Protein AF-A0A8J7YX61-F1 (afdb_monomer)

Structure (mmCIF, N/CA/C/O backbone):
data_AF-A0A8J7YX61-F1
#
_entry.id   AF-A0A8J7YX61-F1
#
loop_
_atom_site.group_PDB
_atom_site.id
_atom_site.type_symbol
_atom_site.label_atom_id
_atom_site.label_alt_id
_atom_site.label_comp_id
_atom_site.label_asym_id
_atom_site.label_entity_id
_atom_site.label_seq_id
_atom_site.pdbx_PDB_ins_code
_atom_site.Cartn_x
_atom_site.Cartn_y
_atom_site.Cartn_z
_atom_site.occupancy
_atom_site.B_iso_or_equiv
_atom_site.auth_seq_id
_atom_site.auth_comp_id
_atom_site.auth_asym_id
_atom_site.auth_atom_id
_atom_site.pdbx_PDB_model_num
ATOM 1 N N . MET A 1 1 ? -11.771 -13.431 12.831 1.00 38.75 1 MET A N 1
ATOM 2 C CA . MET A 1 1 ? -12.185 -12.014 12.761 1.00 38.75 1 MET A CA 1
ATOM 3 C C . MET A 1 1 ? -11.532 -11.470 11.496 1.00 38.75 1 MET A C 1
ATOM 5 O O . MET A 1 1 ? -10.338 -11.240 11.528 1.00 38.75 1 MET A O 1
ATOM 9 N N . THR A 1 2 ? -12.077 -11.836 10.330 1.00 43.28 2 THR A N 1
ATOM 10 C CA . THR A 1 2 ? -13.090 -11.150 9.476 1.00 43.28 2 THR A CA 1
ATOM 11 C C . THR A 1 2 ? -12.374 -10.394 8.355 1.00 43.28 2 THR A C 1
ATOM 13 O O . THR A 1 2 ? -11.949 -9.264 8.548 1.00 43.28 2 THR A O 1
ATOM 16 N N . GLN A 1 3 ? -12.189 -11.056 7.207 1.00 51.66 3 GLN A N 1
ATOM 17 C CA . GLN A 1 3 ? -11.600 -10.458 5.999 1.00 51.66 3 GLN A CA 1
ATOM 18 C C . GLN A 1 3 ? -12.471 -9.304 5.455 1.00 51.66 3 GLN A C 1
ATOM 20 O O . GLN A 1 3 ? -11.928 -8.346 4.919 1.00 51.66 3 GLN A O 1
ATOM 25 N N . ASP A 1 4 ? -13.779 -9.314 5.744 1.00 57.06 4 ASP A N 1
ATOM 26 C CA . ASP A 1 4 ? -14.778 -8.325 5.298 1.00 57.06 4 ASP A CA 1
ATOM 27 C C . ASP A 1 4 ? -14.536 -6.874 5.763 1.00 57.06 4 ASP A C 1
ATOM 29 O O . ASP A 1 4 ? -15.188 -5.941 5.291 1.00 57.06 4 ASP A O 1
ATOM 33 N N . THR A 1 5 ? -13.639 -6.650 6.730 1.00 72.56 5 THR A N 1
ATOM 34 C CA . THR A 1 5 ? -13.295 -5.287 7.164 1.00 72.56 5 THR A CA 1
ATOM 35 C C . THR A 1 5 ? -12.290 -4.607 6.240 1.00 72.56 5 THR A C 1
ATOM 37 O O . THR A 1 5 ? -12.334 -3.387 6.133 1.00 72.56 5 THR A O 1
ATOM 40 N N . LEU A 1 6 ? -11.417 -5.347 5.546 1.00 82.44 6 LEU A N 1
ATOM 41 C CA . LEU A 1 6 ? -10.383 -4.741 4.690 1.00 82.44 6 LEU A CA 1
ATOM 42 C C . LEU A 1 6 ? -10.971 -4.116 3.419 1.00 82.44 6 LEU A C 1
ATOM 44 O O . LEU A 1 6 ? -10.475 -3.084 2.971 1.00 82.44 6 LEU A O 1
ATOM 48 N N . ASP A 1 7 ? -12.067 -4.683 2.909 1.00 82.81 7 ASP A N 1
ATOM 49 C CA . ASP A 1 7 ? -12.815 -4.166 1.753 1.00 82.81 7 ASP A CA 1
ATOM 50 C C . ASP A 1 7 ? -13.475 -2.804 2.026 1.00 82.81 7 ASP A C 1
ATOM 52 O O . ASP A 1 7 ? -13.874 -2.099 1.105 1.00 82.81 7 ASP A O 1
ATOM 56 N N . GLN A 1 8 ? -13.617 -2.417 3.297 1.00 85.44 8 GLN A N 1
ATOM 57 C CA . GLN A 1 8 ? -14.219 -1.141 3.701 1.00 85.44 8 GLN A CA 1
ATOM 58 C C . GLN A 1 8 ? -13.188 -0.124 4.197 1.00 85.44 8 GLN A C 1
ATOM 60 O O . GLN A 1 8 ? -13.523 1.042 4.412 1.00 85.44 8 GLN A O 1
ATOM 65 N N . ILE A 1 9 ? -11.940 -0.548 4.399 1.00 89.88 9 ILE A N 1
ATOM 66 C CA . ILE A 1 9 ? -10.875 0.324 4.885 1.00 89.88 9 ILE A CA 1
ATOM 67 C C . ILE A 1 9 ? -10.182 0.947 3.680 1.00 89.88 9 ILE A C 1
ATOM 69 O O . ILE A 1 9 ? -9.563 0.253 2.878 1.00 89.88 9 ILE A O 1
ATOM 73 N N . SER A 1 10 ? -10.272 2.269 3.563 1.00 91.38 10 SER A N 1
ATOM 74 C CA . SER A 1 10 ? -9.621 3.010 2.484 1.00 91.38 10 SER A CA 1
ATOM 75 C C . SER A 1 10 ? -8.102 3.022 2.634 1.00 91.38 10 SER A C 1
ATOM 77 O O . SER A 1 10 ? -7.589 3.191 3.737 1.00 91.38 10 SER A O 1
ATOM 79 N N . VAL A 1 11 ? -7.366 3.013 1.520 1.00 91.56 11 VAL A N 1
ATOM 80 C CA . VAL A 1 11 ? -5.898 3.202 1.531 1.00 91.56 11 VAL A CA 1
ATOM 81 C C . VAL A 1 11 ? -5.468 4.554 2.112 1.00 91.56 11 VAL A C 1
ATOM 83 O O . VAL A 1 11 ? -4.328 4.721 2.527 1.00 91.56 11 VAL A O 1
ATOM 86 N N . GLU A 1 12 ? -6.382 5.521 2.204 1.00 91.25 12 GLU A N 1
ATOM 87 C CA . GLU A 1 12 ? -6.152 6.801 2.886 1.00 91.25 12 GLU A CA 1
ATOM 88 C C . GLU A 1 12 ? -5.825 6.633 4.372 1.00 91.25 12 GLU A C 1
ATOM 90 O O . GLU A 1 12 ? -5.072 7.431 4.927 1.00 91.25 12 GLU A O 1
ATOM 95 N N . THR A 1 13 ? -6.311 5.568 5.021 1.00 90.50 13 THR A N 1
ATOM 96 C CA . THR A 1 13 ? -5.988 5.312 6.428 1.00 90.50 13 THR A CA 1
ATOM 97 C C . THR A 1 13 ? -4.524 4.949 6.628 1.00 90.50 13 THR A C 1
ATOM 99 O O . THR A 1 13 ? -4.071 4.991 7.768 1.00 90.50 13 THR A O 1
ATOM 102 N N . LEU A 1 14 ? -3.782 4.612 5.563 1.00 89.31 14 LEU A N 1
ATOM 103 C CA . LEU A 1 14 ? -2.338 4.375 5.599 1.00 89.31 14 LEU A CA 1
ATOM 104 C C . LEU A 1 14 ? -1.536 5.658 5.842 1.00 89.31 14 LEU A C 1
ATOM 106 O O . LEU A 1 14 ? -0.433 5.563 6.362 1.00 89.31 14 LEU A O 1
ATOM 110 N N . ASP A 1 15 ? -2.135 6.845 5.668 1.00 89.94 15 ASP A N 1
ATOM 111 C CA . ASP A 1 15 ? -1.468 8.155 5.818 1.00 89.94 15 ASP A CA 1
ATOM 112 C C . ASP A 1 15 ? -0.195 8.253 4.957 1.00 89.94 15 ASP A C 1
ATOM 114 O O . ASP A 1 15 ? 0.878 8.649 5.403 1.00 89.94 15 ASP A O 1
ATOM 118 N N . LEU A 1 16 ? -0.339 7.806 3.706 1.00 90.94 16 LEU A N 1
ATOM 119 C CA . LEU A 1 16 ? 0.702 7.827 2.685 1.00 90.94 16 LEU A CA 1
ATOM 120 C C . LEU A 1 16 ? 0.925 9.245 2.155 1.00 90.94 16 LEU A C 1
ATOM 122 O O . LEU A 1 16 ? 0.023 10.089 2.152 1.00 90.94 16 LEU A O 1
ATOM 126 N N . SER A 1 17 ? 2.097 9.474 1.574 1.00 91.50 17 SER A N 1
ATOM 127 C CA . SER A 1 17 ? 2.386 10.670 0.802 1.00 91.50 17 SER A CA 1
ATOM 128 C C . SER A 1 17 ? 1.371 10.864 -0.330 1.00 91.50 17 SER A C 1
ATOM 130 O O . SER A 1 17 ? 0.844 9.917 -0.919 1.00 91.50 17 SER A O 1
ATOM 132 N N . MET A 1 18 ? 1.127 12.124 -0.711 1.00 89.75 18 MET A N 1
ATOM 133 C CA . MET A 1 18 ? 0.260 12.447 -1.857 1.00 89.75 18 MET A CA 1
ATOM 134 C C . MET A 1 18 ? 0.689 11.738 -3.151 1.00 89.75 18 MET A C 1
ATOM 136 O O . MET A 1 18 ? -0.149 11.508 -4.023 1.00 89.75 18 MET A O 1
ATOM 140 N N . LYS A 1 19 ? 1.982 11.410 -3.289 1.00 89.31 19 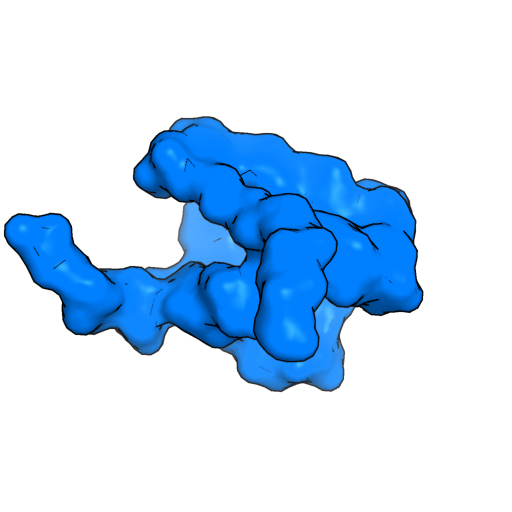LYS A N 1
ATOM 141 C CA . LYS A 1 19 ? 2.511 10.672 -4.437 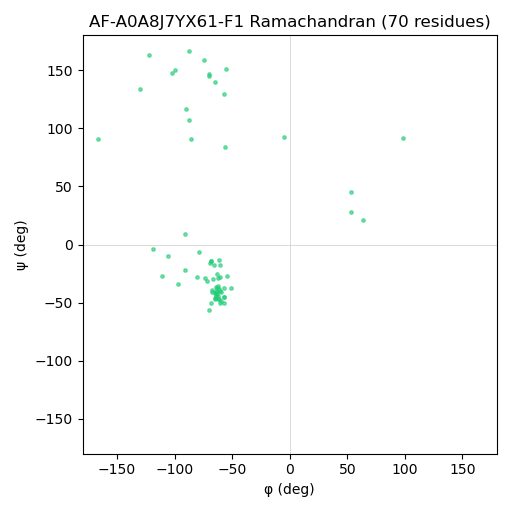1.00 89.31 19 LYS A CA 1
ATOM 142 C C . LYS A 1 19 ? 2.040 9.224 -4.413 1.00 89.31 19 LYS A C 1
ATOM 144 O O . LYS A 1 19 ? 1.353 8.826 -5.350 1.00 89.31 19 LYS A O 1
ATOM 149 N N . ALA A 1 20 ? 2.311 8.502 -3.327 1.00 90.69 20 ALA A N 1
ATOM 150 C CA . ALA A 1 20 ? 1.899 7.114 -3.156 1.00 90.69 20 ALA A CA 1
ATOM 151 C C . ALA A 1 20 ? 0.372 6.969 -3.224 1.00 90.69 20 ALA A C 1
ATOM 153 O O . ALA A 1 20 ? -0.144 6.202 -4.037 1.00 90.69 20 ALA A O 1
ATOM 154 N N . LEU A 1 21 ? -0.370 7.799 -2.481 1.00 91.00 21 LEU A N 1
ATOM 155 C CA . LEU A 1 21 ? -1.834 7.809 -2.522 1.00 91.00 21 LEU A CA 1
ATOM 156 C C . LEU A 1 21 ? -2.368 8.120 -3.931 1.00 91.00 21 LEU A C 1
ATOM 158 O O . LEU A 1 21 ? -3.336 7.516 -4.393 1.00 91.00 21 LEU A O 1
ATOM 162 N N . GLY A 1 22 ? -1.739 9.068 -4.629 1.00 89.69 22 GLY A N 1
ATOM 163 C CA . GLY A 1 22 ? -2.085 9.413 -6.002 1.00 89.69 22 GLY A CA 1
ATOM 164 C C . GLY A 1 22 ? -1.834 8.259 -6.973 1.00 89.69 22 GLY A C 1
ATOM 165 O O . GLY A 1 22 ? -2.666 8.022 -7.846 1.00 89.69 22 GLY A O 1
ATOM 166 N N . SER A 1 23 ? -0.714 7.547 -6.831 1.00 90.00 23 SER A N 1
ATOM 167 C CA . SER A 1 23 ? -0.365 6.373 -7.641 1.00 90.00 23 SER A CA 1
ATOM 168 C C . SER A 1 23 ? -1.356 5.224 -7.422 1.00 90.00 23 SER A C 1
ATOM 170 O O . SER A 1 23 ? -1.871 4.676 -8.399 1.00 90.00 23 SER A O 1
ATOM 172 N N . LEU A 1 24 ? -1.745 4.955 -6.171 1.00 91.19 24 LEU A N 1
ATOM 173 C CA . LEU A 1 24 ? -2.792 3.982 -5.832 1.00 91.19 24 LEU A CA 1
ATOM 174 C C . LEU A 1 24 ? -4.146 4.352 -6.462 1.00 91.19 24 LEU A C 1
ATOM 176 O O . LEU A 1 24 ? -4.733 3.554 -7.194 1.00 91.19 24 LEU A O 1
ATOM 180 N N . LYS A 1 25 ? -4.602 5.601 -6.289 1.00 90.00 25 LYS A N 1
ATOM 181 C CA . LYS A 1 25 ? -5.882 6.079 -6.847 1.00 90.00 25 LYS A CA 1
ATOM 182 C C . LYS A 1 25 ? -5.932 6.032 -8.375 1.00 90.00 25 LYS A C 1
ATOM 184 O O . LYS A 1 25 ? -6.974 5.704 -8.940 1.00 90.00 25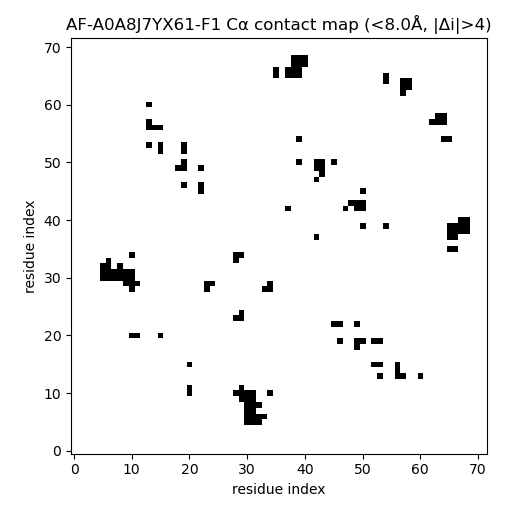 LYS A O 1
ATOM 189 N N . ARG A 1 26 ? -4.826 6.347 -9.064 1.00 89.38 26 ARG A N 1
ATOM 190 C CA . ARG A 1 26 ? -4.746 6.230 -10.537 1.00 89.38 26 ARG A CA 1
ATOM 191 C C . ARG A 1 26 ? -4.919 4.785 -11.007 1.00 89.38 26 ARG A C 1
ATOM 193 O O . ARG A 1 26 ? -5.453 4.570 -12.089 1.00 89.38 26 ARG A O 1
ATOM 200 N N . SER A 1 27 ? -4.538 3.832 -10.166 1.00 88.88 27 SER A N 1
ATOM 201 C CA . SER A 1 27 ? -4.606 2.392 -10.425 1.00 88.88 27 SER A CA 1
ATOM 202 C C . SER A 1 27 ? -5.922 1.760 -9.968 1.00 88.88 27 SER A C 1
ATOM 204 O O . SER A 1 27 ? -6.042 0.544 -9.987 1.00 88.88 27 SER A O 1
ATOM 206 N N . GLN A 1 28 ? -6.910 2.581 -9.581 1.00 90.38 28 GLN A N 1
ATOM 207 C CA . GLN A 1 28 ? -8.201 2.152 -9.022 1.00 90.38 28 GLN A CA 1
ATOM 208 C C . GLN A 1 28 ? -8.088 1.418 -7.674 1.00 90.38 28 GLN A C 1
ATOM 210 O O . GLN A 1 28 ? -9.016 0.725 -7.272 1.00 90.38 28 GLN A O 1
ATOM 215 N N . ILE A 1 29 ? -6.981 1.604 -6.948 1.00 92.00 29 ILE A N 1
ATOM 216 C CA . ILE A 1 29 ? -6.801 1.052 -5.605 1.00 92.00 29 ILE A CA 1
ATOM 217 C C . ILE A 1 29 ? -7.379 2.055 -4.610 1.00 92.00 29 ILE A C 1
ATOM 219 O O . ILE A 1 29 ? -6.806 3.126 -4.374 1.00 92.00 29 ILE A O 1
ATOM 223 N N . HIS A 1 30 ? -8.530 1.716 -4.037 1.00 91.94 30 HIS A N 1
ATOM 224 C CA . HIS A 1 30 ? -9.226 2.574 -3.082 1.00 91.94 30 HIS A CA 1
ATOM 225 C C . HIS A 1 30 ? -9.212 1.996 -1.670 1.00 91.94 30 HIS A C 1
ATOM 227 O O . HIS A 1 30 ? -9.220 2.770 -0.710 1.00 91.94 30 HIS A O 1
ATOM 233 N N . THR A 1 31 ? -9.122 0.673 -1.537 1.00 92.75 31 THR A N 1
ATOM 234 C CA . THR A 1 31 ? -9.219 -0.049 -0.263 1.00 92.75 31 THR A CA 1
ATOM 235 C C . THR A 1 31 ? -7.980 -0.896 0.030 1.00 92.75 31 THR A C 1
ATOM 237 O O . THR A 1 31 ? -7.173 -1.177 -0.857 1.00 92.75 31 THR A O 1
ATOM 240 N N . ILE A 1 32 ? -7.802 -1.303 1.291 1.00 91.19 32 ILE A N 1
ATOM 241 C CA . ILE A 1 32 ? -6.717 -2.215 1.680 1.00 91.19 32 ILE A CA 1
ATOM 242 C C . ILE A 1 32 ? -6.882 -3.566 0.983 1.00 91.19 32 ILE A C 1
ATOM 244 O O . ILE A 1 32 ? -5.887 -4.155 0.581 1.00 91.19 32 ILE A O 1
ATOM 248 N N . ALA A 1 33 ? -8.113 -4.039 0.783 1.00 90.19 33 ALA A N 1
ATOM 249 C CA . ALA A 1 33 ? -8.351 -5.260 0.022 1.00 90.19 33 ALA A CA 1
ATOM 250 C C . ALA A 1 33 ? -7.910 -5.142 -1.442 1.00 90.19 33 ALA A C 1
ATOM 252 O O . ALA A 1 33 ? -7.250 -6.052 -1.940 1.00 90.19 33 ALA A O 1
ATOM 253 N N . ASP A 1 34 ? -8.187 -4.006 -2.100 1.00 91.12 34 ASP A N 1
ATOM 254 C CA . ASP A 1 34 ? -7.670 -3.745 -3.449 1.00 91.12 34 ASP A CA 1
ATOM 255 C C . ASP A 1 34 ? -6.146 -3.834 -3.458 1.00 91.12 34 ASP A C 1
ATOM 257 O O . ASP A 1 34 ? -5.584 -4.492 -4.324 1.00 91.12 34 ASP A O 1
ATOM 261 N N . LEU A 1 35 ? -5.488 -3.220 -2.468 1.00 90.88 35 LEU A N 1
ATOM 262 C CA . LEU A 1 35 ? -4.033 -3.231 -2.336 1.00 90.88 35 LEU A CA 1
ATOM 263 C C . LEU A 1 35 ? -3.480 -4.648 -2.107 1.00 90.88 35 LEU A C 1
ATOM 265 O O . LEU A 1 35 ? -2.443 -4.987 -2.663 1.00 90.88 35 LEU A O 1
ATOM 269 N N . MET A 1 36 ? -4.180 -5.490 -1.341 1.00 89.56 36 MET A N 1
ATOM 270 C CA . MET A 1 36 ? -3.795 -6.886 -1.087 1.00 89.56 36 MET A CA 1
ATOM 271 C C . MET A 1 36 ? -3.894 -7.788 -2.327 1.00 89.56 36 MET A C 1
ATOM 273 O O . MET A 1 36 ? -3.340 -8.886 -2.309 1.00 89.56 36 MET A O 1
ATOM 277 N N . ASN A 1 37 ? -4.560 -7.342 -3.399 1.00 89.12 37 ASN A N 1
ATOM 278 C CA . ASN A 1 37 ? -4.549 -8.036 -4.691 1.00 89.12 37 ASN A CA 1
ATOM 279 C C . ASN A 1 37 ? -3.263 -7.780 -5.497 1.00 89.12 37 ASN A C 1
ATOM 281 O O . ASN A 1 37 ? -3.085 -8.394 -6.546 1.00 89.12 37 ASN A O 1
ATOM 285 N N . TYR A 1 38 ? -2.389 -6.883 -5.031 1.00 90.50 38 TYR A N 1
ATOM 286 C CA . TYR A 1 38 ? -1.107 -6.579 -5.659 1.00 90.50 38 TYR A CA 1
ATOM 287 C C . TYR A 1 38 ? 0.032 -7.257 -4.908 1.00 90.50 38 TYR A C 1
ATOM 289 O O . TYR A 1 38 ? 0.020 -7.392 -3.681 1.00 90.50 38 TYR A O 1
ATOM 297 N N . THR A 1 39 ? 1.057 -7.640 -5.656 1.00 90.56 39 THR A N 1
ATOM 298 C CA . THR A 1 39 ? 2.320 -8.100 -5.088 1.00 90.56 39 THR A CA 1
ATOM 299 C C . THR A 1 39 ? 3.264 -6.927 -4.829 1.00 90.56 39 THR A C 1
ATOM 301 O O . THR A 1 39 ? 3.076 -5.811 -5.324 1.00 90.56 39 THR A O 1
ATOM 304 N N . GLN A 1 40 ? 4.322 -7.179 -4.057 1.00 90.19 40 GLN A N 1
ATOM 305 C CA . GLN A 1 40 ? 5.404 -6.201 -3.888 1.00 90.19 40 GLN A CA 1
ATOM 306 C C . GLN A 1 40 ? 6.023 -5.806 -5.239 1.00 90.19 40 GLN A C 1
ATOM 308 O O . GLN A 1 40 ? 6.319 -4.637 -5.462 1.00 90.19 40 GLN A O 1
ATOM 313 N N . GLU A 1 41 ? 6.148 -6.763 -6.162 1.00 89.56 41 GLU A N 1
ATOM 314 C CA . GLU A 1 41 ? 6.679 -6.522 -7.504 1.00 89.56 41 GLU A CA 1
ATOM 315 C C . GLU A 1 41 ? 5.738 -5.642 -8.336 1.00 89.56 41 GLU A C 1
ATOM 317 O O . GLU A 1 41 ? 6.195 -4.706 -8.988 1.00 89.56 41 GLU A O 1
ATOM 322 N N . ASP A 1 42 ? 4.421 -5.863 -8.258 1.00 90.12 42 ASP A N 1
ATOM 323 C CA . ASP A 1 42 ? 3.455 -5.014 -8.963 1.00 90.12 42 ASP A CA 1
ATOM 324 C C . ASP A 1 42 ? 3.541 -3.557 -8.500 1.00 90.12 42 ASP A C 1
ATOM 326 O O . ASP A 1 42 ? 3.475 -2.639 -9.320 1.00 90.12 42 ASP A O 1
ATOM 330 N N . LEU A 1 43 ? 3.729 -3.330 -7.196 1.00 89.56 43 LEU A N 1
ATOM 331 C CA . LEU A 1 43 ? 3.955 -1.989 -6.660 1.00 89.56 43 LEU A CA 1
ATOM 332 C C . LEU A 1 43 ? 5.268 -1.385 -7.159 1.00 89.56 43 LEU A C 1
ATOM 334 O O . LEU A 1 43 ? 5.288 -0.205 -7.509 1.00 89.56 43 LEU A O 1
ATOM 338 N N . GLU A 1 44 ? 6.347 -2.166 -7.219 1.00 89.44 44 GLU A N 1
ATOM 339 C CA . GLU A 1 44 ? 7.630 -1.698 -7.754 1.00 89.44 44 GLU A CA 1
ATOM 340 C C . GLU A 1 44 ? 7.547 -1.334 -9.243 1.00 89.44 44 GLU A C 1
ATOM 342 O O . GLU A 1 44 ? 8.161 -0.353 -9.673 1.00 89.44 44 GLU A O 1
ATOM 347 N N . ILE A 1 45 ? 6.765 -2.087 -10.025 1.00 87.69 45 ILE A N 1
ATOM 348 C CA . ILE A 1 45 ? 6.487 -1.799 -11.439 1.00 87.69 45 ILE A CA 1
ATOM 349 C C . ILE A 1 45 ? 5.656 -0.521 -11.572 1.00 87.69 45 ILE A C 1
ATOM 351 O O . ILE A 1 45 ? 5.885 0.275 -12.487 1.00 87.69 45 ILE A O 1
ATOM 355 N N . LEU A 1 46 ? 4.690 -0.323 -10.672 1.00 85.06 46 LEU A N 1
ATOM 356 C CA . LEU A 1 46 ? 3.809 0.836 -10.690 1.00 85.06 46 LEU A CA 1
ATOM 357 C C . LEU A 1 46 ? 4.566 2.121 -10.359 1.00 85.06 46 LEU A C 1
ATOM 359 O O . LEU A 1 46 ? 4.435 3.129 -11.057 1.00 85.06 46 LEU A O 1
ATOM 363 N N . ASP A 1 47 ? 5.317 2.081 -9.261 1.00 85.06 47 ASP A N 1
ATOM 364 C CA . ASP A 1 47 ? 6.055 3.211 -8.724 1.00 85.06 47 ASP A CA 1
ATOM 365 C C . ASP A 1 47 ? 7.058 2.723 -7.667 1.00 85.06 47 ASP A C 1
ATOM 367 O O . ASP A 1 47 ? 6.749 2.638 -6.477 1.00 85.06 47 ASP A O 1
ATOM 371 N N . LYS A 1 48 ? 8.280 2.413 -8.110 1.00 85.75 48 LYS A N 1
ATOM 372 C CA . LYS A 1 48 ? 9.370 1.934 -7.248 1.00 85.75 48 LYS A CA 1
ATOM 373 C C . LYS A 1 48 ? 9.612 2.810 -6.015 1.00 85.75 48 LYS A C 1
ATOM 375 O O . LYS A 1 48 ? 9.899 2.275 -4.949 1.00 85.75 48 LYS A O 1
ATOM 380 N N . ASP A 1 49 ? 9.486 4.130 -6.150 1.00 85.75 49 ASP A N 1
ATOM 381 C CA . ASP A 1 49 ? 9.725 5.062 -5.042 1.00 85.75 49 ASP A CA 1
ATOM 382 C C . ASP A 1 49 ? 8.586 5.022 -4.009 1.00 85.75 49 ASP A C 1
ATOM 384 O O . ASP A 1 49 ? 8.813 5.272 -2.827 1.00 85.75 49 ASP A O 1
ATOM 388 N N . CYS A 1 50 ? 7.362 4.698 -4.438 1.00 88.44 50 CYS A N 1
ATOM 389 C CA . CYS A 1 50 ? 6.202 4.592 -3.550 1.00 88.44 50 CYS A CA 1
ATOM 390 C C . CYS A 1 50 ? 5.991 3.173 -2.996 1.00 88.44 50 CYS A C 1
ATOM 392 O O . CYS A 1 50 ? 5.331 3.026 -1.969 1.00 88.44 50 CYS A O 1
ATOM 394 N N . ALA A 1 51 ? 6.522 2.135 -3.649 1.00 90.31 51 ALA A N 1
ATOM 395 C CA . ALA A 1 51 ? 6.315 0.737 -3.270 1.00 90.31 51 ALA A CA 1
ATOM 396 C C . ALA A 1 51 ? 6.744 0.453 -1.823 1.00 90.31 51 ALA A C 1
ATOM 398 O O . ALA A 1 51 ? 5.959 -0.069 -1.031 1.00 90.31 51 ALA A O 1
ATOM 399 N N . GLU A 1 52 ? 7.959 0.868 -1.457 1.00 90.62 52 GLU A N 1
ATOM 400 C CA . GLU A 1 52 ? 8.486 0.700 -0.100 1.00 90.62 52 GLU A CA 1
ATOM 401 C C . GLU A 1 52 ? 7.640 1.459 0.931 1.00 90.62 52 GLU A C 1
ATOM 403 O O . GLU A 1 52 ? 7.273 0.899 1.963 1.00 90.62 52 GLU A O 1
ATOM 408 N N . GLU A 1 53 ? 7.259 2.705 0.628 1.00 92.56 53 GLU A N 1
ATOM 409 C CA . GLU A 1 53 ? 6.411 3.524 1.502 1.00 92.56 53 GLU A CA 1
ATOM 410 C C . GLU A 1 53 ? 5.073 2.828 1.797 1.00 92.56 53 GLU A C 1
ATOM 412 O O . GLU A 1 53 ? 4.643 2.751 2.949 1.00 92.56 53 GLU A O 1
ATOM 417 N N . ILE A 1 54 ? 4.438 2.275 0.761 1.00 91.44 54 ILE A N 1
ATOM 418 C CA . ILE A 1 54 ? 3.154 1.578 0.864 1.00 91.44 54 ILE A CA 1
ATOM 419 C C . ILE A 1 54 ? 3.288 0.307 1.707 1.00 91.44 54 ILE A C 1
ATOM 421 O O . ILE A 1 54 ? 2.476 0.087 2.607 1.00 91.44 54 ILE A O 1
ATOM 425 N N . ILE A 1 55 ? 4.321 -0.504 1.455 1.00 91.25 55 ILE A N 1
ATOM 426 C CA . ILE A 1 55 ? 4.584 -1.749 2.192 1.00 91.25 55 ILE A CA 1
ATOM 427 C C . ILE A 1 55 ? 4.839 -1.452 3.674 1.00 91.25 55 ILE A C 1
ATOM 429 O O . ILE A 1 55 ? 4.251 -2.095 4.547 1.00 91.25 55 ILE A O 1
ATOM 433 N N . VAL A 1 56 ? 5.679 -0.458 3.970 1.00 91.81 56 VAL A N 1
ATOM 434 C CA . VAL A 1 56 ? 6.011 -0.069 5.346 1.00 91.81 56 VAL A CA 1
ATOM 435 C C . VAL A 1 56 ? 4.782 0.470 6.073 1.00 91.81 56 VAL A C 1
ATOM 437 O O . VAL A 1 56 ? 4.517 0.051 7.199 1.00 91.81 56 VAL A O 1
ATOM 440 N N . ALA A 1 57 ? 3.998 1.353 5.449 1.00 92.31 57 ALA A N 1
ATOM 441 C CA . ALA A 1 57 ? 2.795 1.907 6.068 1.00 92.31 57 ALA A CA 1
ATOM 442 C C . ALA A 1 57 ? 1.731 0.830 6.333 1.00 92.31 57 ALA A C 1
ATOM 444 O O . ALA A 1 57 ? 1.087 0.838 7.386 1.00 92.31 57 ALA A O 1
ATOM 445 N N . LEU A 1 58 ? 1.564 -0.114 5.400 1.00 92.00 58 LEU A N 1
ATOM 446 C CA . LEU A 1 58 ? 0.655 -1.250 5.551 1.00 92.00 58 LEU A CA 1
ATOM 447 C C . LEU A 1 58 ? 1.065 -2.124 6.739 1.00 92.00 58 LEU A C 1
ATOM 449 O O . LEU A 1 58 ? 0.225 -2.442 7.585 1.00 92.00 58 LEU A O 1
ATOM 453 N N . ASN A 1 59 ? 2.355 -2.442 6.839 1.00 91.19 59 ASN A N 1
ATOM 454 C CA . ASN A 1 59 ? 2.885 -3.222 7.945 1.00 91.19 59 ASN A CA 1
ATOM 455 C C . ASN A 1 59 ? 2.740 -2.487 9.283 1.00 91.19 59 ASN A C 1
ATOM 457 O O . ASN A 1 59 ? 2.249 -3.063 10.241 1.00 91.19 59 ASN A O 1
ATOM 461 N N . GLN A 1 60 ? 3.064 -1.196 9.348 1.00 91.56 60 GLN A N 1
ATOM 462 C CA . GLN A 1 60 ? 2.988 -0.435 10.599 1.00 91.56 60 GLN A CA 1
ATOM 463 C C . GLN A 1 60 ? 1.562 -0.242 11.131 1.00 91.56 60 GLN A C 1
ATOM 465 O O . GLN A 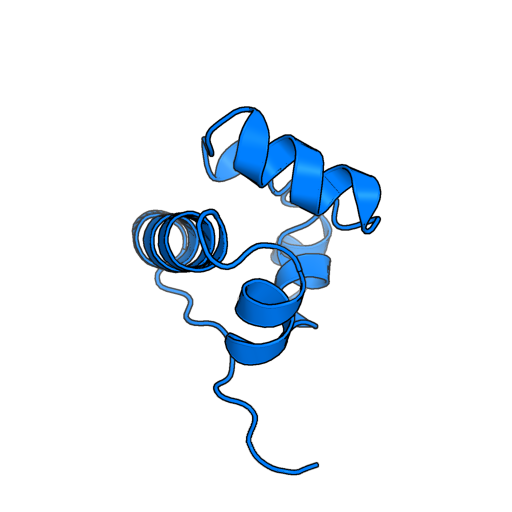1 60 ? 1.385 -0.098 12.340 1.00 91.56 60 GLN A O 1
ATOM 470 N N . LYS A 1 61 ? 0.548 -0.183 10.257 1.00 90.00 61 LYS A N 1
ATOM 471 C CA . LYS A 1 61 ? -0.839 0.078 10.679 1.00 90.00 61 LYS A CA 1
ATOM 472 C C . LYS A 1 61 ? -1.695 -1.162 10.841 1.00 90.00 61 LYS A C 1
ATOM 474 O O . LYS A 1 61 ? -2.587 -1.159 11.687 1.00 90.00 61 LYS A O 1
ATOM 479 N N . PHE A 1 62 ? -1.466 -2.173 10.013 1.00 88.19 62 PHE A N 1
ATOM 480 C CA . PHE A 1 62 ? -2.299 -3.371 9.977 1.00 88.19 62 PHE A CA 1
ATOM 481 C C . PHE A 1 62 ? -1.523 -4.646 10.311 1.00 88.19 62 PHE A C 1
ATOM 483 O O . PHE A 1 62 ? -2.137 -5.709 10.352 1.00 88.19 62 PHE A O 1
ATOM 490 N N . ASP A 1 63 ? -0.203 -4.561 10.521 1.00 89.25 63 ASP A N 1
ATOM 491 C CA . ASP A 1 63 ? 0.690 -5.719 10.658 1.00 89.25 63 ASP A CA 1
ATOM 492 C C . ASP A 1 63 ? 0.560 -6.697 9.471 1.00 89.25 63 ASP A C 1
ATOM 494 O O . ASP A 1 63 ? 0.784 -7.902 9.592 1.00 89.25 63 ASP A O 1
ATOM 498 N N . LEU A 1 64 ? 0.191 -6.166 8.297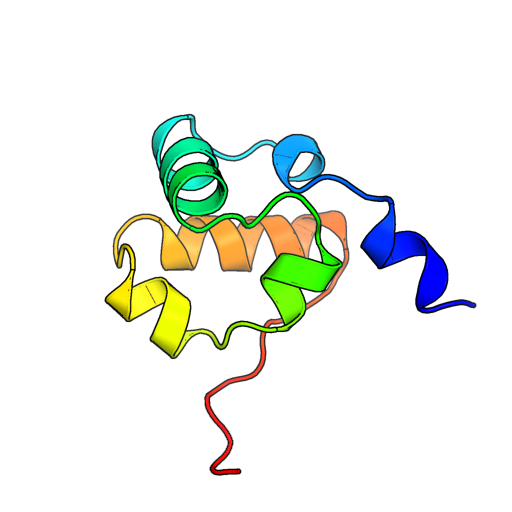 1.00 88.88 64 LEU A N 1
ATOM 499 C CA . LEU A 1 64 ? 0.029 -6.910 7.051 1.00 88.88 64 LEU A CA 1
ATOM 500 C C . LEU A 1 64 ? 1.257 -6.743 6.158 1.00 88.88 64 LEU A C 1
ATOM 502 O O . LEU A 1 64 ? 1.938 -5.719 6.180 1.00 88.88 64 LEU A O 1
ATOM 506 N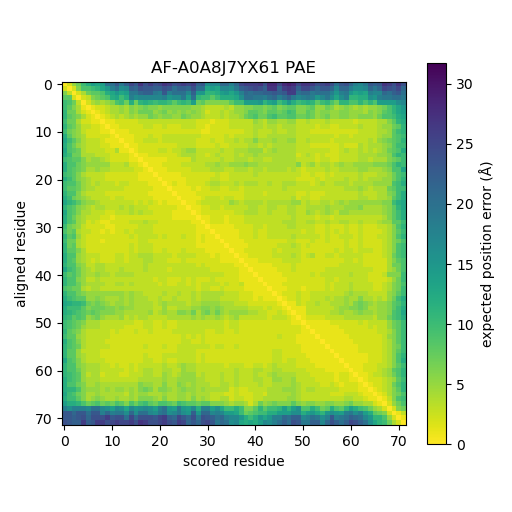 N . ILE A 1 65 ? 1.536 -7.769 5.361 1.00 88.19 65 ILE A N 1
ATOM 507 C CA . ILE A 1 65 ? 2.631 -7.783 4.392 1.00 88.19 65 ILE A CA 1
ATOM 508 C C . ILE A 1 65 ? 2.046 -8.230 3.059 1.00 88.19 65 ILE A C 1
ATOM 510 O O . ILE A 1 65 ? 1.280 -9.195 3.009 1.00 88.19 65 ILE A O 1
ATOM 514 N N . LEU A 1 66 ? 2.401 -7.518 1.992 1.00 89.69 66 LEU A N 1
ATOM 515 C CA . LEU A 1 66 ? 1.984 -7.884 0.645 1.00 89.69 66 LEU A CA 1
ATOM 516 C C . LEU A 1 66 ? 2.697 -9.151 0.181 1.00 89.69 66 LEU A C 1
ATOM 518 O O . LEU A 1 66 ? 3.876 -9.337 0.513 1.00 89.69 66 LEU A O 1
ATOM 522 N N . PRO A 1 67 ? 2.019 -10.002 -0.605 1.00 86.75 67 PRO A N 1
ATOM 523 C CA . PRO A 1 67 ? 2.645 -11.186 -1.162 1.00 86.75 67 PRO A CA 1
ATOM 524 C C . PRO A 1 67 ? 3.873 -10.788 -1.994 1.00 86.75 67 PRO A C 1
ATOM 526 O O . PRO A 1 67 ? 3.817 -9.902 -2.851 1.00 86.75 67 PRO A O 1
ATOM 529 N N . LEU A 1 68 ? 5.004 -11.443 -1.723 1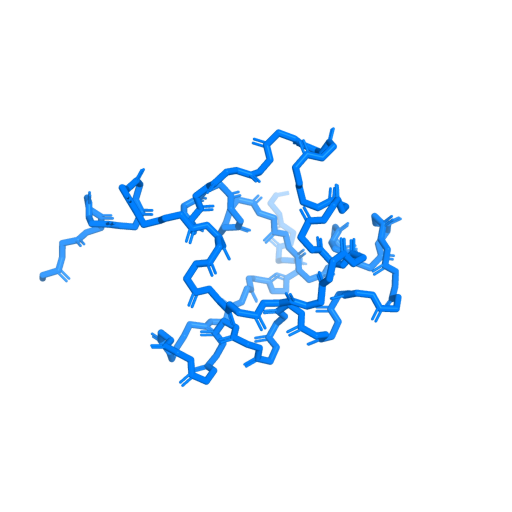.00 81.06 68 LEU A N 1
ATOM 530 C CA . LEU A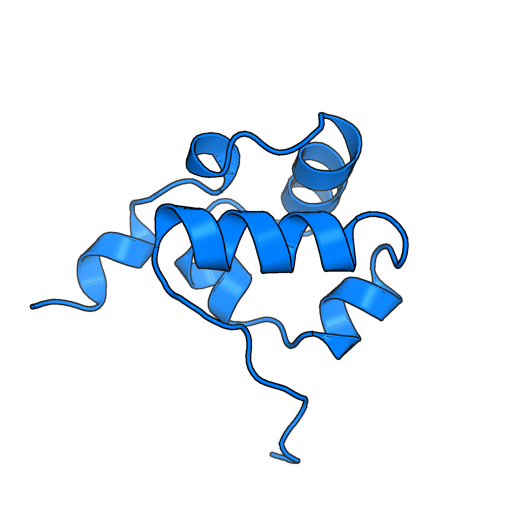 1 68 ? 6.059 -11.577 -2.726 1.00 81.06 68 LEU A CA 1
ATOM 531 C C . LEU A 1 68 ? 5.461 -12.426 -3.841 1.00 81.06 68 LEU A C 1
ATOM 533 O O . LEU A 1 68 ? 4.690 -13.327 -3.532 1.00 81.06 68 LEU A O 1
ATOM 537 N N . ASN A 1 69 ? 5.745 -12.096 -5.098 1.00 69.25 69 ASN A N 1
ATOM 538 C CA . ASN A 1 69 ? 5.196 -12.768 -6.272 1.00 69.25 69 ASN A CA 1
ATOM 539 C C . ASN A 1 69 ? 5.507 -14.281 -6.230 1.00 69.25 69 ASN A C 1
ATOM 541 O O . ASN A 1 69 ? 6.508 -14.752 -6.765 1.00 69.25 69 ASN A O 1
ATOM 545 N N . ASP A 1 70 ? 4.682 -15.043 -5.519 1.00 53.22 70 ASP A N 1
ATOM 546 C CA . ASP A 1 70 ? 4.744 -16.491 -5.436 1.00 53.22 70 ASP A CA 1
ATOM 547 C C . ASP A 1 70 ? 3.949 -16.981 -6.635 1.00 53.22 70 ASP A C 1
ATOM 549 O O . ASP A 1 70 ? 2.728 -17.087 -6.567 1.00 53.22 70 ASP A O 1
ATOM 553 N N . LEU A 1 71 ? 4.667 -17.167 -7.748 1.00 51.12 71 LEU A N 1
ATOM 554 C CA . LEU A 1 71 ? 4.271 -17.893 -8.960 1.00 51.12 71 LEU A CA 1
ATOM 555 C C . LEU A 1 71 ? 2.900 -18.589 -8.820 1.00 51.12 71 LEU A C 1
ATOM 557 O O . LEU A 1 71 ? 2.831 -19.722 -8.334 1.00 51.12 71 LEU A O 1
ATOM 561 N N . GLN A 1 72 ? 1.829 -17.901 -9.234 1.00 45.44 72 GLN A N 1
ATOM 562 C CA . GLN A 1 72 ? 0.534 -18.534 -9.500 1.00 45.44 72 GLN A CA 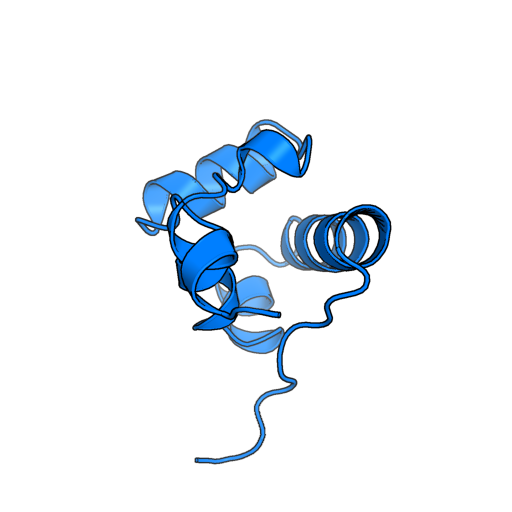1
ATOM 563 C C . GLN A 1 72 ? 0.600 -19.393 -10.763 1.00 45.44 72 GLN A C 1
ATOM 565 O O . GLN A 1 72 ? 1.254 -18.969 -11.745 1.00 45.44 72 GLN A O 1
#

Foldseek 3Di:
DCPPVQQVAFLVVLVFDPVLSVLCVVVVNTTSVSVLVDALVNLCVSPVVNSVSSQVSCCVPPVDGHDHPPPD

Organism: NCBI:txid2690445

Solvent-accessible surface area (backbone atoms only — not comparable to full-atom values): 4206 Å² total; per-residue (Å²): 142,68,75,78,56,36,69,72,37,45,50,73,79,51,71,60,54,73,64,42,49,46,54,36,50,76,72,71,35,55,21,45,42,53,51,63,77,38,30,51,59,54,33,39,73,74,37,57,84,34,28,60,55,52,50,52,34,39,29,76,75,68,74,43,78,62,47,68,82,70,84,126

Secondary structure (DSSP, 8-state):
--GGGGGGSBGGGG---HHHHHHHHHTT--BHHHHHTS-HHHHHHHHHHHHHHHHHHHHHHH---PPP----

Nearest PDB structures (foldseek):
  8w9z-assembly1_a  TM=8.382E-01  e=4.100E-03  Nicotiana tabacum
  3gfk-assembly1_B  TM=8.105E-01  e=4.372E-03  Bacillus subtilis
  8wa1-assembly1_A  TM=8.869E-01  e=7.823E-02  Nicotiana tabacum
  2max-assembly1_A  TM=8.292E-01  e=7.337E-02  Helicobacter pylori J99
  3n97-assembly1_C  TM=8.031E-01  e=1.078E-01  Escherichia coli K-12

Radius of gyration: 11.32 Å; Cα contacts (8 Å, |Δi|>4): 78; chains: 1; bounding box: 24×31×24 Å

Mean predicted aligned error: 5.18 Å

InterPro domains:
  IPR011260 RNA polymerase, alpha subunit, C-terminal [PF03118] (5-59)

pLDDT: mean 85.04, std 12.67, range [38.75, 92.75]

Sequence (72 aa):
MTQDTLDQISVETLDLSMKALGSLKRSQIHTIADLMNYTQEDLEILDKDCAEEIIVALNQKFDLILPLNDLQ